Protein AF-A0A8G0KWS0-F1 (afdb_monomer_lite)

Radius of gyration: 18.55 Å; chains: 1; bounding box: 35×42×57 Å

Organism: NCBI:txid996

Sequence (128 aa):
MGSFPKQGVELLQTMLAYYFAFNKVIKETEYVHRFPFLLDAIFKEDIDEDNRKIILEFIYKNKPKDEQIIFSIAESKDNKITVNNYNKESMNNEAKLILTDLTNKRSILKPFNMEQKRHLEETMKLIE

pLDDT: mean 80.95, std 13.54, range [37.34, 94.38]

Secondary structure (DSSP, 8-state):
----SSHHHHHHHHHHHHHHHHHHHHHT-TTPPPPPEEE---S-TT--HHHHHHHHHHHHHH--SSS-EEE-----TT-SS-HHHHHHHHSTT-SPP----SS----SSS---HHHHHHHHHHHHHH-

Structure (mmCIF, N/CA/C/O backbone):
data_AF-A0A8G0KWS0-F1
#
_entry.id   AF-A0A8G0KWS0-F1
#
loop_
_atom_site.group_PDB
_atom_site.id
_atom_site.type_symbol
_atom_site.label_atom_id
_atom_site.label_alt_id
_atom_site.label_comp_id
_atom_site.label_asym_id
_atom_site.label_entity_id
_atom_site.label_seq_id
_atom_site.pdbx_PDB_ins_code
_atom_site.Cartn_x
_atom_site.Cartn_y
_atom_site.Cartn_z
_atom_site.occupancy
_atom_site.B_iso_or_equiv
_atom_site.auth_seq_id
_atom_site.auth_comp_id
_atom_site.auth_asym_id
_atom_site.auth_atom_id
_atom_site.pdbx_PDB_model_num
ATOM 1 N N . MET A 1 1 ? -14.239 -0.037 -34.823 1.00 37.34 1 MET A N 1
ATOM 2 C CA . MET A 1 1 ? -12.892 -0.124 -34.221 1.00 37.34 1 MET A CA 1
ATOM 3 C C . MET A 1 1 ? -13.048 0.1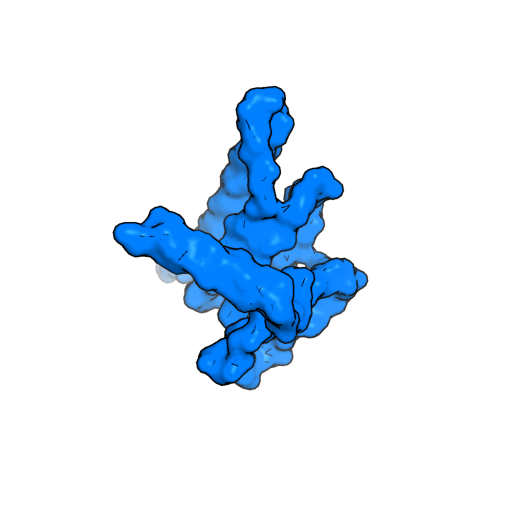53 -32.738 1.00 37.34 1 MET A C 1
ATOM 5 O O . MET A 1 1 ? -13.399 1.266 -32.374 1.00 37.34 1 MET A O 1
ATOM 9 N N . GLY A 1 2 ? -12.986 -0.904 -31.926 1.00 39.66 2 GLY A N 1
ATOM 10 C CA . GLY A 1 2 ? -13.396 -0.891 -30.522 1.00 39.66 2 GLY A CA 1
ATOM 11 C C . GLY A 1 2 ? -12.393 -0.161 -29.635 1.00 39.66 2 GLY A C 1
ATOM 12 O O . GLY A 1 2 ? -11.238 -0.560 -29.540 1.00 39.66 2 GLY A O 1
ATOM 13 N N . SER A 1 3 ? -12.855 0.902 -28.982 1.00 43.38 3 SER A N 1
ATOM 14 C CA . SER A 1 3 ? -12.151 1.596 -27.906 1.00 43.38 3 SER A CA 1
ATOM 15 C C . SER A 1 3 ? -12.212 0.742 -26.639 1.00 43.38 3 SER A C 1
ATOM 17 O O . SER A 1 3 ? -13.110 0.918 -25.819 1.00 43.38 3 SER A O 1
ATOM 19 N N . PHE A 1 4 ? -11.278 -0.190 -26.484 1.00 49.09 4 PHE A N 1
ATOM 20 C CA . PHE A 1 4 ? -11.103 -0.954 -25.249 1.00 49.09 4 PHE A CA 1
ATOM 21 C C . PHE A 1 4 ? -9.614 -1.048 -24.886 1.00 49.09 4 PHE A C 1
ATOM 23 O O . PHE A 1 4 ? -8.928 -1.976 -25.304 1.00 49.09 4 PHE A O 1
ATOM 30 N N . PRO A 1 5 ? -9.096 -0.028 -24.172 1.00 45.72 5 PRO A N 1
ATOM 31 C CA . PRO A 1 5 ? -8.089 -0.285 -23.135 1.00 45.72 5 PRO A CA 1
ATOM 32 C C . PRO A 1 5 ? -8.283 0.527 -21.829 1.00 45.72 5 PRO A C 1
ATOM 34 O O . PRO A 1 5 ? -7.416 0.498 -20.967 1.00 45.72 5 PRO A O 1
ATOM 37 N N . LYS A 1 6 ? -9.401 1.248 -21.629 1.00 53.34 6 LYS A N 1
ATOM 38 C CA . LYS A 1 6 ? -9.599 2.115 -20.437 1.00 53.34 6 LYS A CA 1
ATOM 39 C C . LYS A 1 6 ? -10.293 1.456 -19.237 1.00 53.34 6 LYS A C 1
ATOM 41 O O . LYS A 1 6 ? -10.216 1.963 -18.124 1.00 53.34 6 LYS A O 1
ATOM 46 N N . GLN A 1 7 ? -10.940 0.308 -19.436 1.00 61.38 7 GLN A N 1
ATOM 47 C CA . GLN A 1 7 ? -11.844 -0.255 -18.428 1.00 61.38 7 GLN A CA 1
ATOM 48 C C . GLN A 1 7 ? -11.123 -0.846 -17.201 1.00 61.38 7 GLN A C 1
ATOM 50 O O . GLN A 1 7 ? -11.682 -0.845 -16.110 1.00 61.38 7 GLN A O 1
ATOM 55 N N . GLY A 1 8 ? -9.886 -1.335 -17.350 1.00 66.38 8 GLY A N 1
ATOM 56 C CA . GLY A 1 8 ? -9.164 -2.014 -16.264 1.00 66.38 8 GLY A CA 1
ATOM 57 C C . GLY A 1 8 ? -8.710 -1.081 -15.135 1.00 66.38 8 GLY A C 1
ATOM 58 O O . GLY A 1 8 ? -8.874 -1.406 -13.959 1.00 66.38 8 GLY A O 1
ATOM 59 N N . VAL A 1 9 ? -8.183 0.095 -15.488 1.00 72.81 9 VAL A N 1
ATOM 60 C CA . VAL A 1 9 ? -7.665 1.088 -14.529 1.00 72.81 9 VAL A CA 1
ATOM 61 C C . VAL A 1 9 ? -8.807 1.767 -13.780 1.00 72.81 9 VAL A C 1
ATOM 63 O O . VAL A 1 9 ? -8.790 1.830 -12.552 1.00 72.81 9 VAL A O 1
ATOM 66 N N . GLU A 1 10 ? -9.834 2.211 -14.506 1.00 78.06 10 GLU A N 1
ATOM 67 C CA . GLU A 1 10 ? -11.023 2.841 -13.921 1.00 78.06 10 GLU A CA 1
ATOM 68 C C . GLU A 1 10 ? -11.754 1.877 -12.976 1.00 78.06 10 GLU A C 1
ATOM 70 O O . GLU A 1 10 ? -12.203 2.271 -11.895 1.00 78.06 10 GLU A O 1
ATOM 75 N N . LEU A 1 11 ? -11.814 0.588 -13.333 1.00 81.75 11 LEU A N 1
ATOM 76 C CA . LEU A 1 11 ? -12.377 -0.448 -12.471 1.00 81.75 11 LEU A CA 1
ATOM 77 C C . LEU A 1 11 ? -11.560 -0.619 -11.187 1.00 81.75 11 LEU A C 1
ATOM 79 O O . LEU A 1 11 ? -12.137 -0.680 -10.102 1.00 81.75 11 LEU A O 1
ATOM 83 N N . LEU A 1 12 ? -10.229 -0.668 -11.287 1.00 83.69 12 LEU A N 1
ATOM 84 C CA . LEU A 1 12 ? -9.357 -0.760 -10.117 1.00 83.69 12 LEU A CA 1
ATOM 85 C C . LEU A 1 12 ? -9.513 0.462 -9.201 1.00 83.69 12 LEU A C 1
ATOM 87 O O . LEU A 1 12 ? -9.644 0.300 -7.991 1.00 83.69 12 LEU A O 1
ATOM 91 N N . GLN A 1 13 ? -9.563 1.675 -9.755 1.00 83.69 13 GLN A N 1
ATOM 92 C CA . GLN A 1 13 ? -9.797 2.893 -8.974 1.00 83.69 13 GLN A CA 1
ATOM 93 C C . GLN A 1 13 ? -11.164 2.887 -8.294 1.00 83.69 13 GLN A C 1
ATOM 95 O O . GLN A 1 13 ? -11.267 3.245 -7.123 1.00 83.69 13 GLN A O 1
ATOM 100 N N . THR A 1 14 ? -12.204 2.442 -8.999 1.00 87.94 14 THR A N 1
ATOM 101 C CA . THR A 1 14 ? -13.556 2.309 -8.442 1.00 87.94 14 THR A CA 1
ATOM 102 C C . THR A 1 14 ? -13.574 1.305 -7.290 1.00 87.94 14 THR A C 1
ATOM 104 O O . THR A 1 14 ? -14.149 1.575 -6.237 1.00 87.94 14 THR A O 1
ATOM 107 N N . MET A 1 15 ? -12.886 0.173 -7.449 1.00 89.38 15 MET A N 1
ATOM 108 C CA . MET A 1 15 ? -12.745 -0.846 -6.410 1.00 89.38 15 MET A CA 1
ATOM 109 C C . MET A 1 15 ? -11.975 -0.314 -5.192 1.00 89.38 15 MET A C 1
ATOM 111 O O . MET A 1 15 ? -12.420 -0.492 -4.060 1.00 89.38 15 MET A O 1
ATOM 115 N N . LEU A 1 16 ? -10.871 0.409 -5.407 1.00 91.56 16 LEU A N 1
ATOM 116 C CA . LEU A 1 16 ? -10.127 1.074 -4.335 1.00 91.56 16 LEU A CA 1
ATOM 117 C C . LEU A 1 16 ? -11.002 2.103 -3.611 1.00 91.56 16 LEU A C 1
ATOM 119 O O . LEU A 1 16 ? -11.055 2.099 -2.384 1.00 91.56 16 LEU A O 1
ATOM 123 N N . ALA A 1 17 ? -11.725 2.949 -4.349 1.00 92.56 17 ALA A N 1
ATOM 124 C CA . ALA A 1 17 ? -12.649 3.927 -3.781 1.00 92.56 17 ALA A CA 1
ATOM 125 C C . ALA A 1 17 ? -13.717 3.254 -2.908 1.00 92.56 17 ALA A C 1
ATOM 127 O O . ALA A 1 17 ? -13.983 3.718 -1.799 1.00 92.56 17 ALA A O 1
ATOM 128 N N . TYR A 1 18 ? -14.272 2.132 -3.373 1.00 94.06 18 TYR A N 1
ATOM 129 C CA . TYR A 1 18 ? -15.205 1.321 -2.599 1.00 94.06 18 TYR A CA 1
ATOM 130 C C . TYR A 1 18 ? -14.570 0.804 -1.301 1.00 94.06 18 TYR A C 1
ATOM 132 O O . TYR A 1 18 ? -15.162 0.963 -0.234 1.00 94.06 18 TYR A O 1
ATOM 140 N N . TYR A 1 19 ? -13.349 0.262 -1.345 1.00 93.25 19 TYR A N 1
ATOM 141 C CA . TYR A 1 19 ? -12.676 -0.219 -0.136 1.00 93.25 19 TYR A CA 1
ATOM 142 C C . TYR A 1 19 ? -12.367 0.900 0.866 1.00 93.25 19 TYR A C 1
ATOM 144 O O . TYR A 1 19 ? -12.571 0.712 2.065 1.00 93.25 19 TYR A O 1
ATOM 152 N N . PHE A 1 20 ? -11.931 2.078 0.405 1.00 93.69 20 PHE A N 1
ATOM 153 C CA . PHE A 1 20 ? -11.718 3.234 1.284 1.00 93.69 20 PHE A CA 1
ATOM 154 C C . PHE A 1 20 ? -13.028 3.732 1.906 1.00 93.69 20 PHE A C 1
ATOM 156 O O . PHE A 1 20 ? -13.063 4.041 3.098 1.00 93.69 20 PHE A O 1
ATOM 163 N N . ALA A 1 21 ? -14.114 3.778 1.130 1.00 94.38 21 ALA A N 1
ATOM 164 C CA . ALA A 1 21 ? -15.431 4.134 1.647 1.00 94.38 21 ALA A CA 1
ATOM 165 C C . ALA A 1 21 ? -15.900 3.125 2.704 1.00 94.38 21 ALA A C 1
ATOM 167 O O . ALA A 1 21 ? -16.340 3.518 3.782 1.00 94.38 21 ALA A O 1
ATOM 168 N N . PHE A 1 22 ? -15.731 1.830 2.440 1.00 93.00 22 PHE A N 1
ATOM 169 C CA . PHE A 1 22 ? -16.078 0.774 3.383 1.00 93.00 22 PHE A CA 1
ATOM 170 C C . PHE A 1 22 ? -15.239 0.844 4.669 1.00 93.00 22 PHE A C 1
ATOM 172 O O . PHE A 1 22 ? -15.787 0.767 5.767 1.00 93.00 22 PHE A O 1
ATOM 179 N N . ASN A 1 23 ? -13.928 1.095 4.564 1.00 91.88 23 ASN A N 1
ATOM 180 C CA . ASN A 1 23 ? -13.057 1.304 5.726 1.00 91.88 23 ASN A CA 1
ATOM 181 C C . ASN A 1 23 ? -13.510 2.499 6.584 1.00 91.88 23 ASN A C 1
ATOM 183 O O . ASN A 1 23 ? -13.442 2.441 7.812 1.00 91.88 23 ASN A O 1
ATOM 187 N N . LYS A 1 24 ? -14.016 3.564 5.950 1.00 91.88 24 LYS A N 1
ATOM 188 C CA . LYS A 1 24 ? -14.579 4.721 6.654 1.00 91.88 24 LYS A CA 1
ATOM 189 C C . LYS A 1 24 ? -15.869 4.374 7.405 1.00 91.88 24 LYS A C 1
ATOM 191 O O . LYS A 1 24 ? -16.020 4.799 8.543 1.00 91.88 24 LYS A O 1
ATOM 196 N N . VAL A 1 25 ? -16.751 3.563 6.820 1.00 93.56 25 VAL A N 1
ATOM 197 C CA . VAL A 1 25 ? -17.964 3.082 7.509 1.00 93.56 25 VAL A CA 1
ATOM 198 C C . VAL A 1 25 ? -17.601 2.225 8.727 1.00 93.56 25 VAL A C 1
ATOM 200 O O . VAL A 1 25 ? -18.168 2.414 9.801 1.00 93.56 25 VAL A O 1
ATOM 203 N N . ILE A 1 26 ? -16.609 1.335 8.598 1.00 91.69 26 ILE A N 1
ATOM 204 C CA . ILE A 1 26 ? -16.102 0.545 9.734 1.00 91.69 26 ILE A CA 1
ATOM 205 C C . ILE A 1 26 ? -15.587 1.467 10.844 1.00 91.69 26 ILE A C 1
ATOM 207 O O . ILE A 1 26 ? -15.921 1.261 12.004 1.00 91.69 26 ILE A O 1
ATOM 211 N N . LYS A 1 27 ? -14.820 2.509 10.495 1.00 91.12 27 LYS A N 1
ATOM 212 C CA . LYS A 1 27 ? -14.320 3.502 11.459 1.00 91.12 27 LYS A CA 1
ATOM 213 C C . LYS A 1 27 ? -15.445 4.190 12.240 1.00 91.12 27 LYS A C 1
ATOM 215 O O . LYS A 1 27 ? -15.269 4.492 13.413 1.00 91.12 27 LYS A O 1
ATOM 220 N N . GLU A 1 28 ? -16.566 4.473 11.588 1.00 91.75 28 GLU A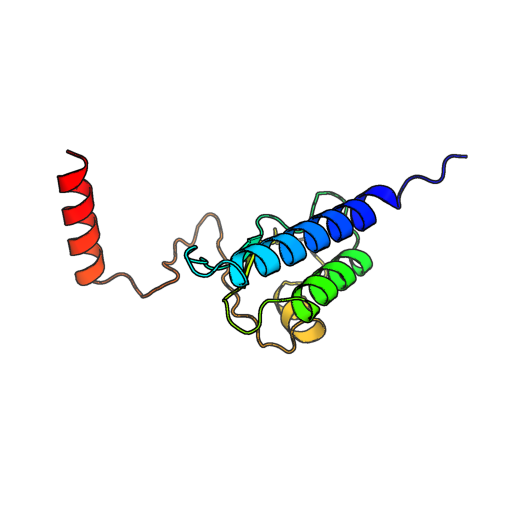 N 1
ATOM 221 C CA . GLU A 1 28 ? -17.731 5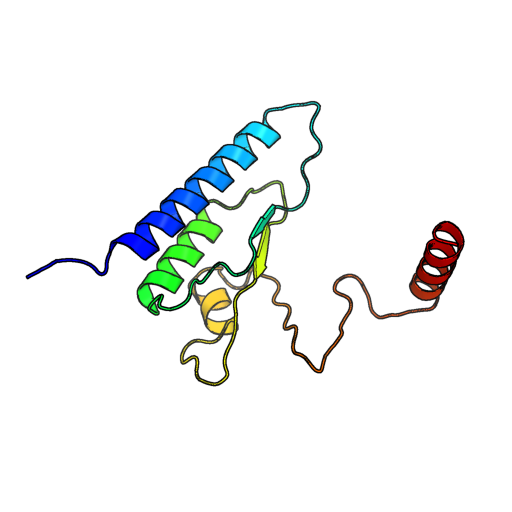.121 12.205 1.00 91.75 28 GLU A CA 1
ATOM 222 C C . GLU A 1 28 ? -18.565 4.148 13.064 1.00 91.75 28 GLU A C 1
ATOM 224 O O . GLU A 1 28 ? -19.490 4.570 13.753 1.00 91.75 28 GLU A O 1
ATOM 229 N N . THR A 1 29 ? -18.231 2.852 13.066 1.00 92.44 29 THR A N 1
ATOM 230 C CA . THR A 1 29 ? -18.935 1.815 13.829 1.00 92.44 29 THR A CA 1
ATOM 231 C C . THR A 1 29 ? -18.201 1.517 15.143 1.00 92.44 29 THR A C 1
ATOM 233 O O . THR A 1 29 ? -17.247 0.744 15.170 1.00 92.44 29 THR A O 1
ATOM 236 N N . GLU A 1 30 ? -18.667 2.103 16.252 1.00 86.38 30 GLU A N 1
ATOM 237 C CA . GLU A 1 30 ? -17.951 2.152 17.548 1.00 86.38 30 GLU A CA 1
ATOM 238 C C . GLU A 1 30 ? -17.527 0.795 18.137 1.00 86.38 30 GLU A C 1
ATOM 240 O O . GLU A 1 30 ? -16.529 0.716 18.851 1.00 86.38 30 GLU A O 1
ATOM 245 N N . TYR A 1 31 ? -18.265 -0.279 17.857 1.00 90.62 31 TYR A N 1
ATOM 246 C CA . TYR A 1 31 ? -18.011 -1.601 18.438 1.00 90.62 31 TYR A CA 1
ATOM 247 C C . TYR A 1 31 ? -17.085 -2.488 17.589 1.00 90.62 31 TYR A C 1
ATOM 249 O O . TYR A 1 31 ? -16.800 -3.620 17.982 1.00 90.62 31 TYR A O 1
ATOM 257 N N . VAL A 1 32 ? -16.637 -2.021 16.418 1.00 89.19 32 VAL A N 1
ATOM 258 C CA . VAL A 1 32 ? -15.795 -2.809 15.510 1.00 89.19 32 VAL A CA 1
ATOM 259 C C . VAL A 1 32 ? -14.335 -2.395 15.650 1.00 89.19 32 VAL A C 1
ATOM 261 O O . VAL A 1 32 ? -13.963 -1.249 15.408 1.00 89.19 32 VAL A O 1
ATOM 264 N N . HIS A 1 33 ? -13.474 -3.358 15.978 1.00 86.56 33 HIS A N 1
ATOM 265 C CA . HIS A 1 33 ? -12.031 -3.152 15.916 1.00 86.56 33 HIS A CA 1
ATOM 266 C C . HIS A 1 33 ? -11.568 -3.062 14.463 1.00 86.56 33 HIS A C 1
ATOM 268 O O . HIS A 1 33 ? -11.828 -3.959 13.657 1.00 86.56 33 HIS A O 1
ATOM 274 N N . ARG A 1 34 ? -10.844 -1.990 14.139 1.00 87.69 34 ARG A N 1
ATOM 275 C CA . ARG A 1 34 ? -10.217 -1.817 12.833 1.00 87.69 34 ARG A CA 1
ATOM 276 C C . ARG A 1 34 ? -8.763 -2.277 12.902 1.00 87.69 34 ARG A C 1
ATOM 278 O O . ARG A 1 34 ? -8.029 -1.899 13.808 1.00 87.69 34 ARG A O 1
ATOM 285 N N . PHE A 1 35 ? -8.388 -3.129 11.958 1.00 87.62 35 PHE A N 1
ATOM 286 C CA . PHE A 1 35 ? -7.013 -3.569 11.744 1.00 87.62 35 PHE A CA 1
ATOM 287 C C . PHE A 1 35 ? -6.347 -2.718 10.654 1.00 87.62 35 PHE A C 1
ATOM 289 O O . PHE A 1 35 ? -7.061 -2.059 9.883 1.00 87.62 35 PHE A O 1
ATOM 296 N N . PRO A 1 36 ? -5.006 -2.787 10.523 1.00 90.06 36 PRO A N 1
ATOM 297 C CA . PRO A 1 36 ? -4.295 -2.165 9.419 1.00 90.06 36 PRO A CA 1
ATOM 298 C C . PRO A 1 36 ? -4.925 -2.497 8.070 1.00 90.06 36 PRO A C 1
ATOM 300 O O . PRO A 1 36 ? -5.271 -3.646 7.783 1.00 90.06 36 PRO A O 1
ATOM 303 N N . PHE A 1 37 ? -5.077 -1.476 7.232 1.00 91.56 37 PHE A N 1
ATOM 304 C CA . PHE A 1 37 ? -5.744 -1.625 5.952 1.00 91.56 37 PHE A CA 1
ATOM 305 C C . PHE A 1 37 ? -4.788 -2.253 4.934 1.00 91.56 37 PHE A C 1
ATOM 307 O O . PHE A 1 37 ? -3.803 -1.630 4.538 1.00 91.56 37 PHE A O 1
ATOM 314 N N . LEU A 1 38 ? -5.062 -3.500 4.546 1.00 91.38 38 LEU A N 1
ATOM 315 C CA . LEU A 1 38 ? -4.200 -4.299 3.679 1.00 91.38 38 LEU A CA 1
ATOM 316 C C . LEU A 1 38 ? -4.726 -4.322 2.238 1.00 91.38 38 LEU A C 1
ATOM 318 O O . LEU A 1 38 ? -5.881 -4.679 2.008 1.00 91.38 38 LEU A O 1
ATOM 322 N N . LEU A 1 39 ? -3.869 -3.992 1.272 1.00 91.50 39 LEU A N 1
ATOM 323 C CA . LEU A 1 39 ? -4.152 -4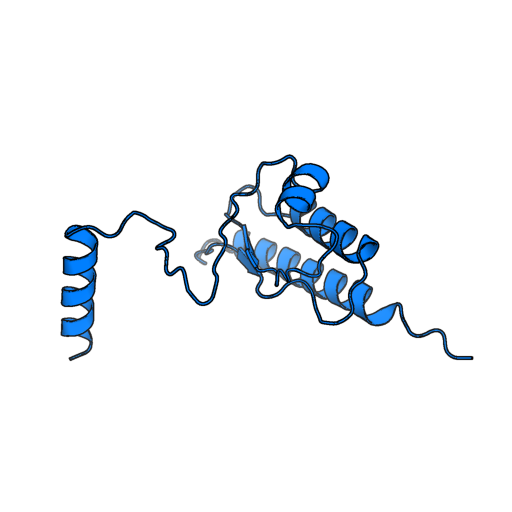.093 -0.161 1.00 91.50 39 LEU A CA 1
ATOM 324 C C . LEU A 1 39 ? -3.088 -4.959 -0.844 1.00 91.50 39 LEU A C 1
ATOM 326 O O . LEU A 1 39 ? -1.953 -4.528 -1.035 1.00 91.50 39 LEU A O 1
ATOM 330 N N . ASP A 1 40 ? -3.443 -6.182 -1.215 1.00 87.56 40 ASP A N 1
ATOM 331 C CA . ASP A 1 40 ? -2.505 -7.089 -1.877 1.00 87.56 40 ASP A CA 1
ATOM 332 C C . ASP A 1 40 ? -2.496 -6.891 -3.399 1.00 87.56 40 ASP A C 1
ATOM 334 O O . ASP A 1 40 ? -3.540 -6.639 -4.002 1.00 87.56 40 ASP A O 1
ATOM 338 N N . ALA A 1 41 ? -1.309 -6.999 -3.999 1.00 85.56 41 ALA A N 1
ATOM 339 C CA . ALA A 1 41 ? -1.046 -6.954 -5.432 1.00 85.56 41 ALA A CA 1
ATOM 340 C C . ALA A 1 41 ? -1.822 -5.838 -6.156 1.00 85.56 41 ALA A C 1
ATOM 342 O O . ALA A 1 41 ? -2.597 -6.085 -7.082 1.00 85.56 41 ALA A O 1
ATOM 343 N N . ILE A 1 42 ? -1.620 -4.582 -5.735 1.00 87.50 42 ILE A N 1
ATOM 344 C CA . ILE A 1 42 ? -2.435 -3.453 -6.224 1.00 87.50 42 ILE A CA 1
ATOM 345 C C . ILE A 1 42 ? -2.282 -3.187 -7.726 1.00 87.50 42 ILE A C 1
ATOM 347 O O . ILE A 1 42 ? -3.159 -2.575 -8.331 1.00 87.50 42 ILE A O 1
ATOM 351 N N . PHE A 1 43 ? -1.185 -3.634 -8.338 1.00 85.12 43 PHE A N 1
ATOM 352 C CA . PHE A 1 43 ? -1.010 -3.579 -9.781 1.00 85.12 43 PHE A CA 1
ATOM 353 C C . PHE A 1 43 ? -1.455 -4.900 -10.395 1.00 85.12 43 PHE A C 1
ATOM 355 O O . PHE A 1 43 ? -0.826 -5.932 -10.175 1.00 85.12 43 PHE A O 1
ATOM 362 N N . LYS A 1 44 ? -2.532 -4.854 -11.182 1.00 71.62 44 LYS A N 1
ATOM 363 C CA . LYS A 1 44 ? -2.916 -5.975 -12.042 1.00 71.62 44 LYS A CA 1
ATOM 364 C C . LYS A 1 44 ? -1.971 -6.069 -13.243 1.00 71.62 44 LYS A C 1
ATOM 366 O O . LYS A 1 44 ? -1.325 -5.084 -13.609 1.00 71.62 44 LYS A O 1
ATOM 371 N N . GLU A 1 45 ? -1.899 -7.262 -13.828 1.00 60.22 45 GLU A N 1
ATOM 372 C CA . GLU A 1 45 ? -1.185 -7.510 -15.082 1.00 60.22 45 GLU A CA 1
ATOM 373 C C . GLU A 1 45 ? -1.690 -6.507 -16.143 1.00 60.22 45 GLU A C 1
ATOM 375 O O . GLU A 1 45 ? -2.891 -6.257 -16.238 1.00 60.22 45 GLU A O 1
ATOM 380 N N . ASP A 1 46 ? -0.759 -5.864 -16.854 1.00 64.62 46 ASP A N 1
ATOM 381 C CA . ASP A 1 46 ? -0.990 -4.864 -17.917 1.00 64.62 46 ASP A CA 1
ATOM 382 C C . ASP A 1 46 ? -1.354 -3.411 -17.524 1.00 64.62 46 ASP A C 1
ATOM 384 O O . ASP A 1 46 ? -1.953 -2.684 -18.317 1.00 64.62 46 ASP A O 1
ATOM 388 N N . ILE A 1 47 ? -0.943 -2.915 -16.349 1.00 74.19 47 ILE A N 1
ATOM 389 C CA . ILE A 1 47 ? -1.015 -1.467 -16.043 1.00 74.19 47 ILE A CA 1
ATOM 390 C C . ILE A 1 47 ? 0.274 -0.752 -16.481 1.00 74.19 47 ILE A C 1
ATOM 392 O O . ILE A 1 47 ? 1.368 -1.093 -16.009 1.00 74.19 47 ILE A O 1
ATOM 396 N N . ASP A 1 48 ? 0.130 0.261 -17.343 1.00 79.75 48 ASP A N 1
ATOM 397 C CA . ASP A 1 48 ? 1.220 1.143 -17.781 1.00 79.75 48 ASP A CA 1
ATOM 398 C C . ASP A 1 48 ? 1.773 2.034 -16.646 1.00 79.75 48 ASP A C 1
ATOM 400 O O . ASP A 1 48 ? 1.219 2.132 -15.549 1.00 79.75 48 ASP A O 1
ATOM 404 N N . GLU A 1 49 ? 2.922 2.667 -16.885 1.00 79.56 49 GLU A N 1
ATOM 405 C CA . GLU A 1 49 ? 3.626 3.445 -15.858 1.00 79.56 49 GLU A CA 1
ATOM 406 C C . GLU A 1 49 ? 2.828 4.665 -15.370 1.00 79.56 49 GLU A C 1
ATOM 408 O O . GLU A 1 49 ? 2.787 4.919 -14.161 1.00 79.56 49 GLU A O 1
ATOM 413 N N . ASP A 1 50 ? 2.148 5.373 -16.277 1.00 81.44 50 ASP A N 1
ATOM 414 C CA . ASP A 1 50 ? 1.341 6.550 -15.943 1.00 81.44 50 ASP A CA 1
ATOM 415 C C . ASP A 1 50 ? 0.160 6.172 -15.039 1.00 81.44 50 ASP A C 1
ATOM 417 O O . ASP A 1 50 ? -0.085 6.813 -14.013 1.00 81.44 50 ASP A O 1
ATOM 421 N N . ASN A 1 51 ? -0.535 5.073 -15.344 1.00 83.94 51 ASN A N 1
ATOM 422 C CA . ASN A 1 51 ? -1.649 4.606 -14.527 1.00 83.94 51 ASN A CA 1
ATOM 423 C C . ASN A 1 51 ? -1.186 4.068 -13.167 1.00 83.94 51 ASN A C 1
ATOM 425 O O . ASN A 1 51 ? -1.874 4.294 -12.168 1.00 83.94 51 ASN A O 1
ATOM 429 N N . ARG A 1 52 ? -0.007 3.430 -13.074 1.00 86.88 52 ARG A N 1
ATOM 430 C CA . ARG A 1 52 ? 0.578 3.040 -11.774 1.00 86.88 52 ARG A CA 1
ATOM 431 C C . ARG A 1 52 ? 0.759 4.252 -10.867 1.00 86.88 52 ARG A C 1
ATOM 433 O O . ARG A 1 52 ? 0.391 4.192 -9.694 1.00 86.88 52 ARG A O 1
ATOM 440 N N . LYS A 1 53 ? 1.271 5.361 -11.410 1.00 87.69 53 LYS A N 1
ATOM 441 C CA . LYS A 1 53 ? 1.440 6.612 -10.661 1.00 87.69 53 LYS A CA 1
ATOM 442 C C . LYS A 1 53 ? 0.100 7.163 -10.178 1.00 87.69 53 LYS A C 1
ATOM 444 O O . LYS A 1 53 ? -0.038 7.450 -8.991 1.00 87.69 53 LYS A O 1
ATOM 449 N N . ILE A 1 54 ? -0.903 7.214 -11.055 1.00 88.81 54 ILE A N 1
ATOM 450 C CA . ILE A 1 54 ? -2.255 7.675 -10.705 1.00 88.81 54 ILE A CA 1
ATOM 451 C C . ILE A 1 54 ? -2.857 6.827 -9.571 1.00 88.81 54 ILE A C 1
ATOM 453 O O . ILE A 1 54 ? -3.457 7.365 -8.639 1.00 88.81 54 ILE A O 1
ATOM 457 N N . ILE A 1 55 ? -2.696 5.501 -9.618 1.00 89.75 55 ILE A N 1
ATOM 458 C CA . ILE A 1 55 ? -3.188 4.590 -8.573 1.00 89.75 55 ILE A CA 1
ATOM 459 C C . ILE A 1 55 ? -2.488 4.858 -7.236 1.00 89.75 55 ILE A C 1
ATOM 461 O O . ILE A 1 55 ? -3.152 4.975 -6.205 1.00 89.75 55 ILE A O 1
ATOM 465 N N . LEU A 1 56 ? -1.159 4.985 -7.238 1.00 91.38 56 LEU A N 1
ATOM 466 C CA . LEU A 1 56 ? -0.391 5.249 -6.020 1.00 91.38 56 LEU A CA 1
ATOM 467 C C . LEU A 1 56 ? -0.730 6.613 -5.413 1.00 91.38 56 LEU A C 1
ATOM 469 O O . LEU A 1 56 ? -0.907 6.710 -4.199 1.00 91.38 56 LEU A O 1
ATOM 473 N N . GLU A 1 57 ? -0.875 7.649 -6.239 1.00 91.19 57 GLU A N 1
ATOM 474 C CA . GLU A 1 57 ? -1.317 8.975 -5.803 1.00 91.19 57 GLU A CA 1
ATOM 475 C C . GLU A 1 57 ? -2.729 8.925 -5.210 1.00 91.19 57 GLU A C 1
ATOM 477 O O . GLU A 1 57 ? -2.984 9.523 -4.161 1.00 91.19 57 GLU A O 1
ATOM 482 N N . PHE A 1 58 ? -3.642 8.165 -5.826 1.00 91.69 58 PHE A N 1
ATOM 483 C CA . PHE A 1 58 ? -4.985 7.953 -5.294 1.00 91.69 58 PHE A CA 1
ATOM 484 C C . PHE A 1 58 ? -4.951 7.292 -3.910 1.00 91.69 58 PHE A C 1
ATOM 486 O O . PHE A 1 58 ? -5.601 7.782 -2.984 1.00 91.69 58 PHE A O 1
ATOM 493 N N . ILE A 1 59 ? -4.175 6.217 -3.746 1.00 92.69 59 ILE A N 1
ATOM 494 C CA . ILE A 1 59 ? -4.004 5.524 -2.460 1.00 92.69 59 ILE A CA 1
ATOM 495 C C . ILE A 1 59 ? -3.406 6.479 -1.422 1.00 92.69 59 ILE A C 1
ATOM 497 O O . ILE A 1 59 ? -3.944 6.623 -0.325 1.00 92.69 59 ILE A O 1
ATOM 501 N N . TYR A 1 60 ? -2.323 7.179 -1.765 1.00 92.25 60 TYR A N 1
ATOM 502 C CA . TYR A 1 60 ? -1.618 8.065 -0.840 1.00 92.25 60 TYR A CA 1
ATOM 503 C C . TYR A 1 60 ? -2.468 9.259 -0.388 1.00 92.25 60 TYR A C 1
ATOM 505 O O . TYR A 1 60 ? -2.394 9.668 0.777 1.00 92.25 60 TYR A O 1
ATOM 513 N N . LYS A 1 61 ? -3.297 9.800 -1.288 1.00 92.12 61 LYS A N 1
ATOM 514 C CA . LYS A 1 61 ? -4.232 10.894 -1.002 1.00 92.12 61 LYS A CA 1
ATOM 515 C C . LYS A 1 61 ? -5.381 10.459 -0.092 1.00 92.12 61 LYS A C 1
ATOM 517 O O . LYS A 1 61 ? -5.799 11.244 0.757 1.00 92.12 61 LYS A O 1
ATOM 522 N N . ASN A 1 62 ? -5.891 9.240 -0.270 1.00 91.81 62 ASN A N 1
ATOM 523 C CA . ASN A 1 62 ? -7.082 8.746 0.431 1.00 91.81 62 ASN A CA 1
ATOM 524 C C . ASN A 1 62 ? -6.776 7.822 1.620 1.00 91.81 62 ASN A C 1
ATOM 526 O O . ASN A 1 62 ? -7.709 7.348 2.269 1.00 91.81 62 ASN A O 1
ATOM 530 N N . LYS A 1 63 ? -5.497 7.575 1.936 1.00 90.81 63 LYS A N 1
ATOM 531 C CA . LYS A 1 63 ? -5.104 6.740 3.077 1.00 90.81 63 LYS A CA 1
ATOM 532 C C . LYS A 1 63 ? -5.752 7.221 4.389 1.00 90.81 63 LYS A C 1
ATOM 534 O O . LYS A 1 63 ? -5.819 8.434 4.625 1.00 90.81 63 LYS A O 1
ATOM 539 N N . PRO A 1 64 ? -6.189 6.302 5.271 1.00 90.12 64 PRO A N 1
ATOM 540 C CA . PRO A 1 64 ? -6.604 6.663 6.620 1.00 90.12 64 PRO A CA 1
ATOM 541 C C . PRO A 1 64 ? -5.471 7.398 7.344 1.00 90.12 64 PRO A C 1
ATOM 543 O O . PRO A 1 64 ? -4.304 7.038 7.212 1.00 90.12 64 PRO A O 1
ATOM 546 N N . LYS A 1 65 ? -5.807 8.442 8.106 1.00 89.56 65 LYS A N 1
ATOM 547 C CA . LYS A 1 65 ? -4.818 9.195 8.904 1.00 89.56 65 LYS A CA 1
ATOM 548 C C . LYS A 1 65 ? -4.581 8.578 10.281 1.00 89.56 65 LYS A C 1
ATOM 550 O O . LYS A 1 65 ? -3.594 8.886 10.933 1.00 89.56 65 LYS A O 1
ATOM 555 N N . ASP A 1 66 ? -5.522 7.756 10.719 1.00 90.88 66 ASP A N 1
ATOM 556 C CA . ASP A 1 66 ? -5.619 7.154 12.044 1.00 90.88 66 ASP A CA 1
ATOM 557 C C . ASP A 1 66 ? -5.346 5.642 12.041 1.00 90.88 66 ASP A C 1
ATOM 559 O O . ASP A 1 66 ? -5.489 4.999 13.071 1.00 90.88 66 ASP A O 1
ATOM 563 N N . GLU A 1 67 ? -4.956 5.076 10.896 1.00 88.44 67 GLU A N 1
ATOM 564 C CA . GLU A 1 67 ? -4.605 3.661 10.732 1.00 88.44 67 GLU A CA 1
ATOM 565 C C . GLU A 1 67 ? -3.374 3.532 9.839 1.00 88.44 67 GLU A C 1
ATOM 567 O O . GLU A 1 67 ? -3.123 4.377 8.976 1.00 88.44 67 GLU A O 1
ATOM 572 N N . GLN A 1 68 ? -2.653 2.425 9.980 1.00 90.62 68 GLN A N 1
ATOM 573 C CA . GLN A 1 68 ? -1.651 2.034 9.004 1.00 90.62 68 GLN A CA 1
ATOM 574 C C . GLN A 1 68 ? -2.309 1.450 7.744 1.00 90.62 68 GLN A C 1
ATOM 576 O O . GLN A 1 68 ? -3.238 0.649 7.825 1.00 90.62 68 GLN A O 1
ATOM 581 N N . ILE A 1 69 ? -1.774 1.810 6.575 1.00 92.62 69 ILE A N 1
ATOM 582 C CA . ILE A 1 69 ? -2.036 1.119 5.310 1.00 92.62 69 ILE A CA 1
ATOM 583 C C . ILE A 1 69 ? -0.804 0.303 4.919 1.00 92.62 69 ILE A C 1
ATOM 585 O O . ILE A 1 69 ? 0.327 0.785 5.021 1.00 92.62 69 ILE A O 1
ATOM 589 N N . ILE A 1 70 ? -1.024 -0.932 4.485 1.00 92.88 70 ILE A N 1
ATOM 590 C CA . ILE A 1 70 ? 0.009 -1.831 3.974 1.00 92.88 70 ILE A CA 1
ATOM 591 C C . ILE A 1 70 ? -0.451 -2.276 2.596 1.00 92.88 70 ILE A C 1
ATOM 593 O O . ILE A 1 70 ? -1.581 -2.727 2.435 1.00 92.88 70 ILE A O 1
ATOM 597 N N . PHE A 1 71 ? 0.410 -2.153 1.594 1.00 91.94 71 PHE A N 1
ATOM 598 C CA . PHE A 1 71 ? 0.106 -2.684 0.277 1.00 91.94 71 PHE A CA 1
ATOM 599 C C . PHE A 1 71 ? 1.334 -3.317 -0.358 1.00 91.94 71 PHE A C 1
ATOM 601 O O . PHE A 1 71 ? 2.466 -2.943 -0.044 1.00 91.94 71 PHE A O 1
ATOM 608 N N . SER A 1 72 ? 1.102 -4.286 -1.237 1.00 89.69 72 SER A N 1
ATOM 609 C CA . SER A 1 72 ? 2.155 -5.005 -1.948 1.00 89.69 72 SER A CA 1
ATOM 610 C C . SER A 1 72 ? 2.096 -4.702 -3.445 1.00 89.69 72 SER A C 1
ATOM 612 O O . SER A 1 72 ? 1.032 -4.493 -4.037 1.00 89.69 72 SER A O 1
ATOM 614 N N . ILE A 1 73 ? 3.275 -4.664 -4.057 1.00 87.38 73 ILE A N 1
ATOM 615 C CA . ILE A 1 73 ? 3.458 -4.529 -5.500 1.00 87.38 73 ILE A CA 1
ATOM 616 C C . ILE A 1 73 ? 4.499 -5.538 -5.954 1.00 87.38 73 ILE A C 1
ATOM 618 O O . ILE A 1 73 ? 5.502 -5.752 -5.274 1.00 87.38 73 ILE A O 1
ATOM 622 N N . ALA A 1 74 ? 4.259 -6.154 -7.108 1.00 82.94 74 ALA A N 1
ATOM 623 C CA . ALA A 1 74 ? 5.247 -7.006 -7.743 1.00 82.94 74 ALA A CA 1
ATOM 624 C C . ALA A 1 74 ? 6.346 -6.132 -8.366 1.00 82.94 74 ALA A C 1
ATOM 626 O O . ALA A 1 74 ? 6.075 -5.277 -9.214 1.00 82.94 74 ALA A O 1
ATOM 627 N N . GLU A 1 75 ? 7.591 -6.351 -7.948 1.00 77.12 75 GLU A N 1
ATOM 628 C CA . GLU A 1 75 ? 8.766 -5.713 -8.540 1.00 77.12 75 GLU A CA 1
ATOM 629 C C . GLU A 1 75 ? 9.532 -6.737 -9.388 1.00 77.12 75 GLU A C 1
ATOM 631 O O . GLU A 1 75 ? 9.902 -7.807 -8.907 1.00 77.12 75 GLU A O 1
ATOM 636 N N . SER A 1 76 ? 9.755 -6.415 -10.664 1.00 73.06 76 SER A N 1
ATOM 637 C CA . SER A 1 76 ? 10.608 -7.182 -11.576 1.00 73.06 76 SER A CA 1
ATOM 638 C C . SER A 1 76 ? 11.897 -6.412 -11.850 1.00 73.06 76 SER A C 1
ATOM 640 O O . SER A 1 76 ? 11.894 -5.181 -11.865 1.00 73.06 76 SER A O 1
ATOM 642 N N . LYS A 1 77 ? 12.988 -7.132 -12.139 1.00 71.31 77 LYS A N 1
ATOM 643 C CA . LYS A 1 77 ? 14.258 -6.535 -12.591 1.00 71.31 77 LYS A CA 1
ATOM 644 C C . LYS A 1 77 ? 14.114 -5.758 -13.903 1.00 71.31 77 LYS A C 1
ATOM 646 O O . LYS A 1 77 ? 14.925 -4.878 -14.165 1.00 71.31 77 LYS A O 1
ATOM 651 N N . ASP A 1 78 ? 13.081 -6.063 -14.683 1.00 70.62 78 ASP A N 1
ATOM 652 C CA . ASP A 1 78 ? 12.793 -5.413 -15.964 1.00 70.62 78 ASP A CA 1
ATOM 653 C C . ASP A 1 78 ? 11.935 -4.142 -15.818 1.00 70.62 78 ASP A C 1
ATOM 655 O O . ASP A 1 78 ? 11.673 -3.447 -16.802 1.00 70.62 78 ASP A O 1
ATOM 659 N N . ASN A 1 79 ? 11.486 -3.807 -14.600 1.00 72.06 79 ASN A N 1
ATOM 660 C CA . ASN A 1 79 ? 10.749 -2.569 -14.355 1.00 72.06 79 ASN A CA 1
ATOM 661 C C . ASN A 1 79 ? 11.685 -1.361 -14.512 1.00 72.06 79 ASN A C 1
ATOM 663 O O . ASN A 1 79 ? 12.688 -1.246 -13.810 1.00 72.06 79 ASN A O 1
ATOM 667 N N . LYS A 1 80 ? 11.323 -0.406 -15.377 1.00 73.56 80 LYS A N 1
ATOM 668 C CA . LYS A 1 80 ? 12.091 0.842 -15.550 1.00 73.56 80 LYS A CA 1
ATOM 669 C C . LYS A 1 80 ? 12.038 1.741 -14.314 1.00 73.56 80 LYS A C 1
ATOM 671 O O . LYS A 1 80 ? 12.992 2.462 -14.033 1.00 73.56 80 LYS A O 1
ATOM 676 N N . ILE A 1 81 ? 10.920 1.702 -13.590 1.00 80.69 81 ILE A N 1
ATOM 677 C CA . ILE A 1 81 ? 10.672 2.488 -12.382 1.00 80.69 81 ILE A CA 1
ATOM 678 C C . ILE A 1 81 ? 10.672 1.542 -11.180 1.00 80.69 81 ILE A C 1
ATOM 680 O O . ILE A 1 81 ? 9.856 0.622 -11.104 1.00 80.69 81 ILE A O 1
ATOM 684 N N . THR A 1 82 ? 11.588 1.776 -10.240 1.00 84.12 82 THR A N 1
ATOM 685 C CA . THR A 1 82 ? 11.697 0.974 -9.011 1.00 84.12 82 THR A CA 1
ATOM 686 C C . THR A 1 82 ? 10.714 1.446 -7.943 1.00 84.12 82 THR A C 1
ATOM 688 O O . THR A 1 82 ? 10.236 2.585 -7.969 1.00 84.12 82 THR A O 1
ATOM 691 N N . VAL A 1 83 ? 10.468 0.621 -6.925 1.00 85.75 83 VAL A N 1
ATOM 692 C CA . VAL A 1 83 ? 9.638 1.018 -5.771 1.00 85.75 83 VAL A CA 1
ATOM 693 C C . VAL A 1 83 ? 10.192 2.249 -5.044 1.00 85.75 83 VAL A C 1
ATOM 695 O O . VAL A 1 83 ? 9.428 3.080 -4.547 1.00 85.75 83 VAL A O 1
ATOM 698 N N . ASN A 1 84 ? 11.515 2.434 -5.039 1.00 87.44 84 ASN A N 1
ATOM 699 C CA . ASN A 1 84 ? 12.136 3.631 -4.469 1.00 87.44 84 ASN A CA 1
ATOM 700 C C . ASN A 1 84 ? 11.735 4.906 -5.224 1.00 87.44 84 ASN A C 1
ATOM 702 O O . ASN A 1 84 ? 11.485 5.935 -4.595 1.00 87.44 84 ASN A O 1
ATOM 706 N N . ASN A 1 85 ? 11.635 4.843 -6.556 1.00 89.69 85 ASN A N 1
ATOM 707 C CA . ASN A 1 85 ? 11.169 5.968 -7.366 1.00 89.69 85 ASN A CA 1
ATOM 708 C C . ASN A 1 85 ? 9.718 6.317 -7.024 1.00 89.69 85 ASN A C 1
ATOM 710 O O . ASN A 1 85 ? 9.418 7.481 -6.772 1.00 89.69 85 ASN A O 1
ATOM 714 N N . TYR A 1 86 ? 8.842 5.313 -6.926 1.00 89.06 86 TYR A N 1
ATOM 715 C CA . TYR A 1 86 ? 7.446 5.523 -6.543 1.00 89.06 86 TYR A CA 1
ATOM 716 C C . TYR A 1 86 ? 7.296 6.145 -5.151 1.00 89.06 86 TYR A C 1
ATOM 718 O O . TYR A 1 86 ? 6.504 7.070 -4.973 1.00 89.06 86 TYR A O 1
ATOM 726 N N . ASN A 1 87 ? 8.076 5.694 -4.165 1.00 90.81 87 ASN A N 1
ATOM 727 C CA . ASN A 1 87 ? 8.045 6.282 -2.824 1.00 90.81 87 ASN A CA 1
ATOM 728 C C . ASN A 1 87 ? 8.465 7.759 -2.847 1.00 90.81 87 ASN A C 1
ATOM 730 O O . ASN A 1 87 ? 7.823 8.609 -2.228 1.00 90.81 87 ASN A O 1
ATOM 734 N N . LYS A 1 88 ? 9.517 8.075 -3.608 1.00 91.62 88 LYS A N 1
ATOM 735 C CA . LYS A 1 88 ? 10.014 9.443 -3.755 1.00 91.62 88 LYS A CA 1
ATOM 736 C C . LYS A 1 88 ? 9.006 10.354 -4.452 1.00 91.62 88 LYS A C 1
ATOM 738 O O . LYS A 1 88 ? 8.800 11.472 -3.993 1.00 91.62 88 LYS A O 1
ATOM 743 N N . GLU A 1 89 ? 8.416 9.898 -5.552 1.00 90.06 89 GLU A N 1
ATOM 744 C CA . GLU A 1 89 ? 7.561 10.731 -6.402 1.00 90.06 89 GLU A CA 1
ATOM 745 C C . GLU A 1 89 ? 6.116 10.832 -5.916 1.00 90.06 89 GLU A C 1
ATOM 747 O O . GLU A 1 89 ? 5.530 11.907 -5.996 1.00 90.06 89 GLU A O 1
ATOM 752 N N . SER A 1 90 ? 5.535 9.735 -5.426 1.00 88.19 90 SER A N 1
ATOM 753 C CA . SER A 1 90 ? 4.103 9.666 -5.100 1.00 88.19 90 SER A CA 1
ATOM 754 C C . SER A 1 90 ? 3.816 9.688 -3.599 1.00 88.19 90 SER A C 1
ATOM 756 O O . SER A 1 90 ? 2.679 9.948 -3.209 1.00 88.19 90 SER A O 1
ATOM 758 N N . MET A 1 91 ? 4.810 9.404 -2.747 1.00 88.31 91 MET A N 1
ATOM 759 C CA . MET A 1 91 ? 4.620 9.265 -1.292 1.00 88.31 91 MET A CA 1
ATOM 760 C C . MET A 1 91 ? 5.585 10.104 -0.450 1.00 88.31 91 MET A C 1
ATOM 762 O O . MET A 1 91 ? 5.679 9.891 0.756 1.00 88.31 91 MET A O 1
ATOM 766 N N . ASN A 1 92 ? 6.306 11.051 -1.057 1.00 89.69 92 ASN A N 1
ATOM 767 C CA . ASN A 1 92 ? 7.231 11.964 -0.375 1.00 89.69 92 ASN A CA 1
ATOM 768 C C . ASN A 1 92 ? 8.288 11.270 0.513 1.00 89.69 92 ASN A C 1
ATOM 770 O O . ASN A 1 92 ? 8.745 11.847 1.497 1.00 89.69 92 ASN A O 1
ATOM 774 N N . ASN A 1 93 ? 8.691 10.037 0.182 1.00 89.94 93 ASN A N 1
ATOM 775 C CA . ASN A 1 93 ? 9.559 9.182 1.008 1.00 89.94 93 ASN A CA 1
ATOM 776 C C . ASN A 1 93 ? 9.004 8.835 2.405 1.00 89.94 93 ASN A C 1
ATOM 778 O O . ASN A 1 93 ? 9.758 8.408 3.282 1.00 89.94 93 ASN A O 1
ATOM 782 N N . GLU A 1 94 ? 7.701 8.992 2.635 1.00 89.88 94 GLU A N 1
ATOM 783 C CA . GLU A 1 94 ? 7.072 8.636 3.910 1.00 89.88 94 GLU A CA 1
ATOM 784 C C . GLU A 1 94 ? 6.851 7.121 4.043 1.00 89.88 94 GLU A C 1
ATOM 786 O O . GLU A 1 94 ? 6.822 6.596 5.162 1.00 89.88 94 GLU A O 1
ATOM 791 N N . ALA A 1 95 ? 6.733 6.392 2.926 1.00 90.25 95 ALA A N 1
ATOM 792 C CA . ALA A 1 95 ? 6.463 4.960 2.966 1.00 90.25 95 ALA A CA 1
ATOM 793 C C . ALA A 1 95 ? 7.676 4.167 3.473 1.00 90.25 95 ALA A C 1
ATOM 795 O O . ALA A 1 95 ? 8.826 4.412 3.092 1.00 90.25 95 ALA A O 1
ATOM 796 N N . LYS A 1 96 ? 7.410 3.169 4.322 1.00 90.25 96 LYS A N 1
ATOM 797 C CA . LYS A 1 96 ? 8.407 2.186 4.757 1.00 90.25 96 LYS A CA 1
ATOM 798 C C . LYS A 1 96 ? 8.408 1.024 3.772 1.00 90.25 96 LYS A C 1
ATOM 800 O O . LYS A 1 96 ? 7.402 0.338 3.630 1.00 90.25 96 LYS A O 1
ATOM 805 N N . LEU A 1 97 ? 9.534 0.828 3.091 1.00 86.75 97 LEU A N 1
ATOM 806 C CA . LEU A 1 97 ? 9.668 -0.177 2.042 1.00 86.75 97 LEU A CA 1
ATOM 807 C C . LEU A 1 97 ? 10.205 -1.484 2.620 1.00 86.75 97 LEU A C 1
ATOM 809 O O . LEU A 1 97 ? 11.214 -1.493 3.327 1.00 86.75 97 LEU A O 1
ATOM 813 N N . ILE A 1 98 ? 9.529 -2.582 2.298 1.00 82.69 98 ILE A N 1
ATOM 814 C CA . ILE A 1 98 ? 9.927 -3.933 2.682 1.00 82.69 98 ILE A CA 1
ATOM 815 C C . ILE A 1 98 ? 10.037 -4.740 1.396 1.00 82.69 98 ILE A C 1
ATOM 817 O O . ILE A 1 98 ? 9.038 -4.965 0.720 1.00 82.69 98 ILE A O 1
ATOM 821 N N . LEU A 1 99 ? 11.254 -5.168 1.065 1.00 77.94 99 LEU A N 1
ATOM 822 C CA . LEU A 1 99 ? 11.485 -6.083 -0.044 1.00 77.94 99 LEU A CA 1
ATOM 823 C C . LEU A 1 99 ? 11.416 -7.522 0.473 1.00 77.94 99 LEU A C 1
ATOM 825 O O . LEU A 1 99 ? 12.212 -7.915 1.327 1.00 77.94 99 LEU A O 1
ATOM 829 N N . THR A 1 100 ? 10.471 -8.295 -0.051 1.00 71.75 100 THR A N 1
ATOM 830 C CA . THR A 1 100 ? 10.355 -9.733 0.201 1.00 71.75 100 THR A CA 1
ATOM 831 C C . THR A 1 100 ? 10.675 -10.470 -1.093 1.00 71.75 100 THR A C 1
ATOM 833 O O . THR A 1 100 ? 9.872 -10.459 -2.022 1.00 71.75 100 THR A O 1
ATOM 836 N N . ASP A 1 101 ? 11.852 -11.082 -1.177 1.00 69.62 101 ASP A N 1
ATOM 837 C CA . ASP A 1 101 ? 12.212 -11.961 -2.292 1.00 69.62 101 ASP A CA 1
ATOM 838 C C . ASP A 1 101 ? 12.125 -13.443 -1.863 1.00 69.62 101 ASP A C 1
ATOM 840 O O . ASP A 1 101 ? 11.939 -13.754 -0.683 1.00 69.62 101 ASP A O 1
ATOM 844 N N . LEU A 1 102 ? 12.237 -14.380 -2.813 1.00 58.91 102 LEU A N 1
ATOM 845 C CA . LEU A 1 102 ? 12.169 -15.828 -2.535 1.00 58.91 102 LEU A CA 1
ATOM 846 C C . LEU A 1 102 ? 13.318 -16.334 -1.639 1.00 58.91 102 LEU A C 1
ATOM 848 O O . LEU A 1 102 ? 13.257 -17.448 -1.119 1.00 58.91 102 LEU A O 1
ATOM 852 N N . THR A 1 103 ? 14.366 -15.531 -1.465 1.00 55.12 103 THR A N 1
ATOM 853 C CA . THR A 1 103 ? 15.613 -15.879 -0.775 1.00 55.12 103 THR A CA 1
ATOM 854 C C . THR A 1 103 ? 15.766 -15.216 0.601 1.00 55.12 103 THR A C 1
ATOM 856 O O . THR A 1 103 ? 16.395 -15.789 1.488 1.00 55.12 103 THR A O 1
ATOM 859 N N . ASN A 1 104 ? 15.146 -14.060 0.832 1.00 55.12 104 ASN A N 1
ATOM 860 C CA . ASN A 1 104 ? 15.269 -13.226 2.018 1.00 55.12 104 ASN A CA 1
ATOM 861 C C . ASN A 1 104 ? 13.983 -13.294 2.840 1.00 55.12 104 ASN A C 1
ATOM 863 O O . ASN A 1 104 ? 13.025 -12.551 2.636 1.00 55.12 104 ASN A O 1
ATOM 867 N N . LYS A 1 105 ? 13.994 -14.170 3.844 1.00 53.91 105 LYS A N 1
ATOM 868 C CA . LYS A 1 105 ? 12.971 -14.205 4.891 1.00 53.91 105 LYS A CA 1
ATOM 869 C C . LYS A 1 105 ? 13.393 -13.262 6.011 1.00 53.91 105 LYS A C 1
ATOM 871 O O . LYS A 1 105 ? 14.253 -13.607 6.819 1.00 53.91 105 LYS A O 1
ATOM 876 N N . ARG A 1 106 ? 12.800 -12.069 6.078 1.00 52.31 106 ARG A N 1
ATOM 877 C CA . ARG A 1 106 ? 13.024 -11.132 7.188 1.00 52.31 106 ARG A CA 1
ATOM 878 C C . ARG A 1 106 ? 11.713 -10.851 7.911 1.00 52.31 106 ARG A C 1
ATOM 880 O O . ARG A 1 106 ? 10.729 -10.468 7.292 1.00 52.31 106 ARG A O 1
ATOM 887 N N . SER A 1 107 ? 11.715 -11.035 9.231 1.00 53.88 107 SER A N 1
ATOM 888 C CA . SER A 1 107 ? 10.593 -10.623 10.077 1.00 53.88 107 SER A CA 1
ATOM 889 C C . SER A 1 107 ? 10.458 -9.099 10.051 1.00 53.88 107 SER A C 1
ATOM 891 O O . SER A 1 107 ? 11.437 -8.379 10.255 1.00 53.88 107 SER A O 1
ATOM 893 N N . ILE A 1 108 ? 9.235 -8.627 9.805 1.00 53.88 108 ILE A N 1
ATOM 894 C CA . ILE A 1 108 ? 8.880 -7.205 9.673 1.00 53.88 108 ILE A CA 1
ATOM 895 C C . ILE A 1 108 ? 8.958 -6.479 11.027 1.00 53.88 108 ILE A C 1
ATOM 897 O O . ILE A 1 108 ? 9.150 -5.267 11.078 1.00 53.88 108 ILE A O 1
ATOM 901 N N . LEU A 1 109 ? 8.831 -7.214 12.135 1.00 57.72 109 LEU A N 1
ATOM 902 C CA . LEU A 1 109 ? 8.561 -6.624 13.448 1.00 57.72 109 LEU A CA 1
ATOM 903 C C . LEU A 1 109 ? 9.795 -6.525 14.358 1.00 57.72 109 LEU A C 1
ATOM 905 O O . LEU A 1 109 ? 9.802 -5.669 15.237 1.00 57.72 109 LEU A O 1
ATOM 909 N N . LYS A 1 110 ? 10.827 -7.367 14.171 1.00 59.84 110 LYS A N 1
ATOM 910 C CA . LYS A 1 110 ? 12.123 -7.335 14.894 1.00 59.84 110 LYS A CA 1
ATOM 911 C C . LYS A 1 110 ? 13.092 -8.388 14.321 1.00 59.84 110 LYS A C 1
ATOM 913 O O . LYS A 1 110 ? 12.624 -9.391 13.777 1.00 59.84 110 LYS A O 1
ATOM 918 N N . PRO A 1 111 ? 14.423 -8.229 14.485 1.00 64.00 111 PRO A N 1
ATOM 919 C CA . PRO A 1 111 ? 15.367 -9.331 14.295 1.00 64.00 111 PRO A CA 1
ATOM 920 C C . PRO A 1 111 ? 14.925 -10.540 15.118 1.00 64.00 111 PRO A C 1
ATOM 922 O O . PRO A 1 111 ? 14.442 -10.369 16.240 1.00 64.00 111 PRO A O 1
ATOM 925 N N . PHE A 1 112 ? 15.075 -11.738 14.557 1.00 65.81 112 PHE A N 1
ATOM 926 C CA . PHE A 1 112 ? 14.777 -12.957 15.295 1.00 65.81 112 PHE A CA 1
ATOM 927 C C . PHE A 1 112 ? 15.726 -13.076 16.493 1.00 65.81 112 PHE A C 1
ATOM 929 O O . PHE A 1 112 ? 16.944 -12.976 16.352 1.00 65.81 112 PHE A O 1
ATOM 936 N N . ASN A 1 113 ? 15.155 -13.265 17.671 1.00 78.06 113 ASN A N 1
ATOM 937 C CA . ASN A 1 113 ? 15.814 -13.407 18.950 1.00 78.06 113 ASN A CA 1
ATOM 938 C C . ASN A 1 113 ? 15.120 -14.521 19.758 1.00 78.06 113 ASN A C 1
ATOM 940 O O . ASN A 1 113 ? 14.131 -15.128 19.334 1.00 78.06 113 ASN A O 1
ATOM 944 N N . MET A 1 114 ? 15.656 -14.798 20.946 1.00 80.44 114 MET A N 1
ATOM 945 C CA . MET A 1 114 ? 15.152 -15.862 21.819 1.00 80.44 114 MET A CA 1
ATOM 946 C C . MET A 1 114 ? 13.694 -15.657 22.266 1.00 80.44 114 MET A C 1
ATOM 948 O O . MET A 1 114 ? 13.002 -16.631 22.548 1.00 80.44 114 MET A O 1
ATOM 952 N N . GLU A 1 115 ? 13.206 -14.416 22.295 1.00 79.56 115 GLU A N 1
ATOM 953 C CA . GLU A 1 115 ? 11.839 -14.082 22.696 1.00 79.56 115 GLU A CA 1
ATOM 954 C C . GLU A 1 115 ? 10.823 -14.586 21.659 1.00 79.56 115 GLU A C 1
ATOM 956 O O . GLU A 1 115 ? 9.857 -15.256 22.024 1.00 79.56 115 GLU A O 1
ATOM 961 N N . GLN A 1 116 ? 11.071 -14.372 20.357 1.00 79.75 116 GLN A N 1
ATOM 962 C CA . GLN A 1 116 ? 10.179 -14.897 19.311 1.00 79.75 116 GLN A CA 1
ATOM 963 C C . GLN A 1 116 ? 10.259 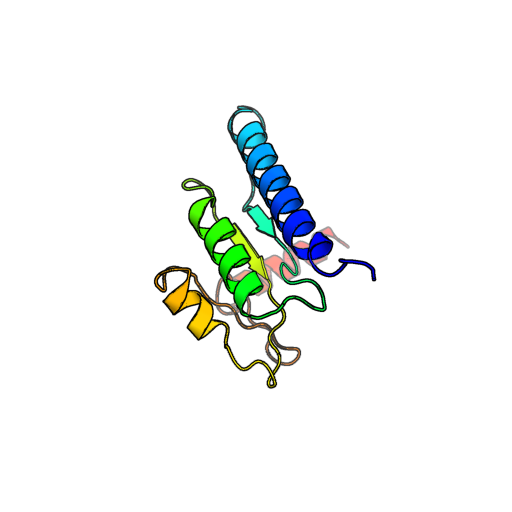-16.421 19.186 1.00 79.75 116 GLN A C 1
ATOM 965 O O . GLN A 1 116 ? 9.250 -17.049 18.871 1.00 79.75 116 GLN A O 1
ATOM 970 N N . LYS A 1 117 ? 11.422 -17.029 19.466 1.00 81.38 117 LYS A N 1
ATOM 971 C CA . LYS A 1 117 ? 11.550 -18.494 19.510 1.00 81.38 117 LYS A CA 1
ATOM 972 C C . LYS A 1 117 ? 10.635 -19.096 20.577 1.00 81.38 117 LYS A C 1
ATOM 974 O O . LYS A 1 117 ? 9.915 -20.047 20.292 1.00 81.38 117 LYS A O 1
ATOM 979 N N . ARG A 1 118 ? 10.608 -18.489 21.768 1.00 85.75 118 ARG A N 1
ATOM 980 C CA . ARG A 1 118 ? 9.725 -18.905 22.864 1.00 85.75 118 ARG A CA 1
ATOM 981 C C . ARG A 1 118 ? 8.251 -18.817 22.465 1.00 85.75 118 ARG A C 1
ATOM 983 O O . ARG A 1 118 ? 7.516 -19.771 22.678 1.00 85.75 118 ARG A O 1
ATOM 990 N N . HIS A 1 119 ? 7.834 -17.709 21.851 1.00 81.06 119 HIS A N 1
ATOM 991 C CA . HIS A 1 119 ? 6.454 -17.546 21.382 1.00 81.06 119 HIS A CA 1
ATOM 992 C C . HIS A 1 119 ? 6.070 -18.551 20.291 1.00 81.06 119 HIS A C 1
ATOM 994 O O . HIS A 1 119 ? 4.946 -19.048 20.290 1.00 81.06 119 HIS A O 1
ATOM 1000 N N . LEU A 1 120 ? 6.995 -18.877 19.382 1.00 80.31 120 LEU A N 1
ATOM 1001 C CA . LEU A 1 120 ? 6.776 -19.901 18.363 1.00 80.31 120 LEU A CA 1
ATOM 1002 C C . LEU A 1 120 ? 6.575 -21.281 19.000 1.00 80.31 120 LEU A C 1
ATOM 1004 O O . LEU A 1 120 ? 5.605 -21.955 18.681 1.00 80.31 120 LEU A O 1
ATOM 1008 N N . GLU A 1 121 ? 7.453 -21.684 19.920 1.00 88.94 121 GLU A N 1
ATOM 1009 C CA . GLU A 1 121 ? 7.345 -22.966 20.633 1.00 88.94 121 GLU A CA 1
ATOM 1010 C C . GLU A 1 121 ? 6.055 -23.060 21.459 1.00 88.94 121 GLU A C 1
ATOM 1012 O O . GLU A 1 121 ? 5.400 -24.098 21.474 1.00 88.94 121 GLU A O 1
ATOM 1017 N N . GLU A 1 122 ? 5.667 -21.968 22.117 1.00 90.94 122 GLU A N 1
ATOM 1018 C CA . GL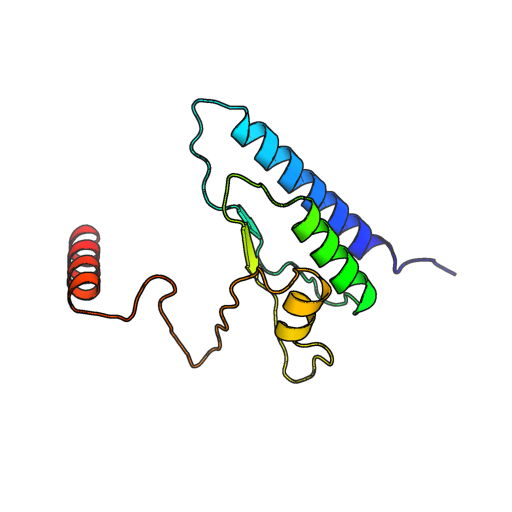U A 1 122 ? 4.412 -21.862 22.863 1.00 90.94 122 GLU A CA 1
ATOM 1019 C C . GLU A 1 122 ? 3.194 -21.993 21.937 1.00 90.94 122 GLU A C 1
ATOM 1021 O O . GLU A 1 122 ? 2.270 -22.737 22.242 1.00 90.94 122 GLU A O 1
ATOM 1026 N N . THR A 1 123 ? 3.230 -21.351 20.766 1.00 82.94 123 THR A N 1
ATOM 1027 C CA . THR A 1 123 ? 2.165 -21.457 19.755 1.00 82.94 123 THR A CA 1
ATOM 1028 C C . THR A 1 123 ? 2.052 -22.877 19.203 1.00 82.94 123 THR A C 1
ATOM 1030 O O . THR A 1 123 ? 0.947 -23.392 19.086 1.00 82.94 123 THR A O 1
ATOM 1033 N N . MET A 1 124 ? 3.176 -23.536 18.902 1.00 87.94 124 MET A N 1
ATOM 1034 C CA . MET A 1 124 ? 3.175 -24.916 18.401 1.00 87.94 124 MET A CA 1
ATOM 1035 C C . MET A 1 124 ? 2.581 -25.891 19.425 1.00 87.94 124 MET A C 1
ATOM 1037 O O . MET A 1 124 ? 1.775 -26.732 19.051 1.00 87.94 124 MET A O 1
ATOM 1041 N N . LYS A 1 125 ? 2.886 -25.716 20.718 1.00 89.75 125 LYS A N 1
ATOM 1042 C CA . LYS A 1 125 ? 2.294 -26.514 21.808 1.00 89.75 125 LYS A CA 1
ATOM 1043 C C . LYS A 1 125 ? 0.790 -26.326 21.991 1.00 89.75 125 LYS A C 1
ATOM 1045 O O . LYS A 1 125 ? 0.164 -27.166 22.616 1.00 89.75 125 LYS A O 1
ATOM 1050 N N . LEU A 1 126 ? 0.231 -25.203 21.544 1.00 84.38 126 LEU A N 1
ATOM 1051 C CA . LEU A 1 126 ? -1.213 -24.951 21.599 1.00 84.38 126 LEU A CA 1
ATOM 1052 C C . LEU A 1 126 ? -1.957 -25.569 20.405 1.00 84.38 126 LEU A C 1
ATOM 1054 O O . LEU A 1 126 ? -3.183 -25.639 20.430 1.00 84.38 126 LEU A O 1
ATOM 1058 N N . ILE A 1 127 ? -1.227 -25.940 19.349 1.00 81.69 127 ILE A N 1
ATOM 1059 C CA . ILE A 1 127 ? -1.762 -26.563 18.131 1.00 81.69 127 ILE A CA 1
ATOM 1060 C C . ILE A 1 127 ? -1.639 -28.101 18.196 1.00 81.69 127 ILE A C 1
ATOM 1062 O O . ILE A 1 127 ? -2.379 -28.790 17.493 1.00 81.69 127 ILE A O 1
ATOM 1066 N N . GLU A 1 128 ? -0.737 -28.625 19.034 1.00 57.50 128 GLU A N 1
ATOM 1067 C CA . GLU A 1 128 ? -0.640 -30.043 19.436 1.00 57.50 128 GLU A CA 1
ATOM 1068 C C . GLU A 1 128 ? -1.659 -30.410 20.528 1.00 57.50 128 GLU A C 1
ATOM 1070 O O . GLU A 1 128 ? -2.225 -31.525 20.434 1.00 57.50 128 GLU A O 1
#

Foldseek 3Di:
DDPPDPPPLVVLLVVVVVLLVVLVVQVVVVVHDDAAAEAEASDDPDDDPVSVLVSLLSCLVSPDPPHHHYYDHDDDPPDPADPVNSCVPRVVVPDDDDDDDPPDDDDPPDGDDPVVVVVVVVVVVVVD